Protein AF-A0A9E2JC74-F1 (afdb_monomer_lite)

Foldseek 3Di:
DVVVLVVLLVVLVVQLVVLCPDPALSSLVSLVSQLVNLVSQLVVCVVVVVVVSNVVSVVSNVVSVVSNCCAPVPPDQCSDNVSVVVVVVVD

Sequence (91 aa):
MEPVIQVAILLSSAAAIWLVGRKEPWRRWGFIVGFLGQPFWIFDSWRHEQWGIVALSIWFVYSYGQGVWNFWVKPVGWMDPKGFAANERRR

Structure (mmCIF, N/CA/C/O backbone):
data_AF-A0A9E2JC74-F1
#
_entry.id   AF-A0A9E2JC74-F1
#
loop_
_atom_site.group_PDB
_atom_site.id
_atom_site.type_symbol
_atom_site.label_atom_id
_atom_site.label_alt_id
_atom_site.label_comp_id
_atom_site.label_asym_id
_atom_site.label_entity_id
_atom_site.label_seq_id
_atom_site.pdbx_PDB_ins_code
_atom_site.Cartn_x
_atom_site.Cartn_y
_atom_site.Cartn_z
_atom_site.occupancy
_atom_site.B_iso_or_equiv
_atom_site.auth_seq_id
_atom_site.auth_comp_id
_atom_site.auth_asym_id
_atom_site.auth_atom_id
_atom_site.pdbx_PDB_model_num
ATOM 1 N N . MET A 1 1 ? 3.539 -5.851 -22.406 1.00 61.94 1 MET A N 1
ATOM 2 C CA . MET A 1 1 ? 3.188 -6.230 -21.018 1.00 61.94 1 MET A CA 1
ATOM 3 C C . MET A 1 1 ? 3.101 -5.011 -20.099 1.00 61.94 1 MET A C 1
ATOM 5 O O . MET A 1 1 ? 2.255 -5.030 -19.219 1.00 61.94 1 MET A O 1
ATOM 9 N N . GLU A 1 2 ? 3.864 -3.940 -20.360 1.00 72.25 2 GLU A N 1
ATOM 10 C CA . GLU A 1 2 ? 3.805 -2.649 -19.637 1.00 72.25 2 GLU A CA 1
ATOM 11 C C . GLU A 1 2 ? 2.395 -2.132 -19.279 1.00 72.25 2 GLU A C 1
ATOM 13 O O . GLU A 1 2 ? 2.171 -1.812 -18.112 1.00 72.25 2 GLU A O 1
ATOM 18 N N . PRO A 1 3 ? 1.391 -2.128 -20.187 1.00 87.69 3 PRO A N 1
ATOM 19 C CA . PRO A 1 3 ? 0.089 -1.541 -19.858 1.00 87.69 3 PRO A CA 1
ATOM 20 C C . PRO A 1 3 ? -0.640 -2.274 -18.725 1.00 87.69 3 PRO A C 1
ATOM 22 O O . PRO A 1 3 ? -1.370 -1.659 -17.956 1.00 87.69 3 PRO A O 1
ATOM 25 N N . VAL A 1 4 ? -0.430 -3.589 -18.589 1.00 92.12 4 VAL A N 1
ATOM 26 C CA . VAL A 1 4 ? -1.069 -4.395 -17.535 1.00 92.12 4 VAL A CA 1
ATOM 27 C C . VAL A 1 4 ? -0.497 -4.037 -16.164 1.00 92.12 4 VAL A C 1
ATOM 29 O O . VAL A 1 4 ? -1.253 -3.917 -15.203 1.00 92.12 4 VAL A O 1
ATOM 32 N N . ILE A 1 5 ? 0.819 -3.820 -16.076 1.00 91.81 5 ILE A N 1
ATOM 33 C CA . ILE A 1 5 ? 1.492 -3.419 -14.833 1.00 91.81 5 ILE A CA 1
ATOM 34 C C . ILE A 1 5 ? 1.076 -2.001 -14.444 1.00 91.81 5 ILE A C 1
ATOM 36 O O . ILE A 1 5 ? 0.732 -1.772 -13.289 1.00 91.81 5 ILE A O 1
ATOM 40 N N . GLN A 1 6 ? 1.003 -1.076 -15.402 1.00 92.44 6 GLN A N 1
ATOM 41 C CA . GLN A 1 6 ? 0.537 0.291 -15.156 1.00 92.44 6 GLN A CA 1
ATOM 42 C C . GLN A 1 6 ? -0.918 0.331 -14.671 1.00 92.44 6 GLN A C 1
ATOM 44 O O . GLN A 1 6 ?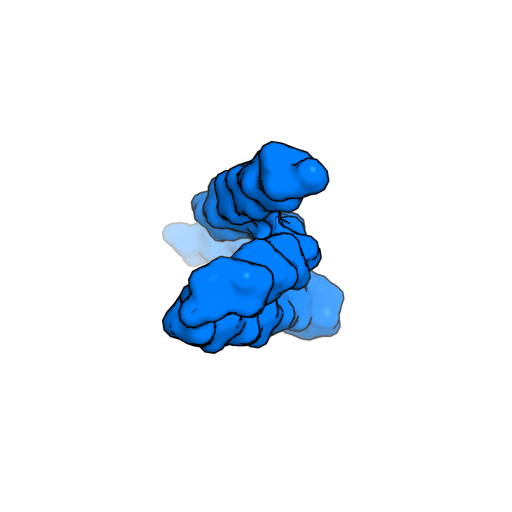 -1.235 1.049 -13.723 1.00 92.44 6 GLN A O 1
ATOM 49 N N . VAL A 1 7 ? -1.802 -0.482 -15.261 1.00 95.88 7 VAL A N 1
ATOM 50 C CA . VAL A 1 7 ? -3.187 -0.629 -14.786 1.00 95.88 7 VAL A CA 1
ATOM 51 C C . VAL A 1 7 ? -3.221 -1.242 -13.384 1.00 95.88 7 VAL A C 1
ATOM 53 O O . VAL A 1 7 ? -3.961 -0.755 -12.530 1.00 95.88 7 VAL A O 1
ATOM 56 N N . ALA A 1 8 ? -2.402 -2.260 -13.105 1.00 94.25 8 ALA A N 1
ATOM 57 C CA . ALA A 1 8 ? -2.304 -2.847 -11.769 1.00 94.25 8 ALA A CA 1
ATOM 58 C C . ALA A 1 8 ? -1.814 -1.822 -10.732 1.00 94.25 8 ALA A C 1
ATOM 60 O O . ALA A 1 8 ? -2.397 -1.713 -9.651 1.00 94.25 8 ALA A O 1
ATOM 61 N N . ILE A 1 9 ? -0.799 -1.026 -11.072 1.00 95.38 9 ILE A N 1
ATOM 62 C CA . ILE A 1 9 ? -0.282 0.076 -10.256 1.00 95.38 9 ILE A CA 1
ATOM 63 C C . ILE A 1 9 ? -1.381 1.103 -9.987 1.00 95.38 9 ILE A C 1
ATOM 65 O O . ILE A 1 9 ? -1.626 1.436 -8.827 1.00 95.38 9 ILE A O 1
ATOM 69 N N . LEU A 1 10 ? -2.074 1.569 -11.027 1.00 96.88 10 LEU A N 1
ATOM 70 C CA . LEU A 1 10 ? -3.133 2.568 -10.912 1.00 96.88 10 LEU A CA 1
ATOM 71 C C . LEU A 1 10 ? -4.255 2.080 -9.994 1.00 96.88 10 LEU A C 1
ATOM 73 O O . LEU A 1 10 ? -4.602 2.758 -9.027 1.00 96.88 10 LEU A O 1
ATOM 77 N N . LEU A 1 11 ? -4.804 0.895 -10.276 1.00 97.12 11 LEU A N 1
ATOM 78 C CA . LEU A 1 11 ? -5.938 0.352 -9.534 1.00 97.12 11 LEU A CA 1
ATOM 79 C C . LEU A 1 11 ? -5.565 0.041 -8.084 1.00 97.12 11 LEU A C 1
ATOM 81 O O . LEU A 1 11 ? -6.303 0.426 -7.178 1.00 97.12 11 LEU A O 1
ATOM 85 N N . SER A 1 12 ? -4.419 -0.605 -7.847 1.00 95.69 12 SER A N 1
ATOM 86 C CA . SER A 1 12 ? -3.978 -0.927 -6.485 1.00 95.69 12 SER A CA 1
ATOM 87 C C . SER A 1 12 ? -3.659 0.332 -5.679 1.00 95.69 12 SER A C 1
ATOM 89 O O . SER A 1 12 ? -4.097 0.444 -4.537 1.00 95.69 12 SER A O 1
ATOM 91 N N . SER A 1 13 ? -2.981 1.320 -6.269 1.00 95.25 13 SER A N 1
ATOM 92 C CA . SER A 1 13 ? -2.613 2.559 -5.571 1.00 95.25 13 SER A CA 1
ATOM 93 C C . SER A 1 13 ? -3.835 3.418 -5.261 1.00 95.25 13 SER A C 1
ATOM 95 O O . SER A 1 13 ? -4.004 3.860 -4.124 1.00 95.25 13 SER A O 1
ATOM 97 N N . ALA A 1 14 ? -4.722 3.617 -6.242 1.00 96.81 14 ALA A N 1
ATOM 98 C CA . ALA A 1 14 ? -5.937 4.401 -6.051 1.00 96.81 14 ALA A CA 1
ATOM 99 C C . ALA A 1 14 ? -6.859 3.751 -5.010 1.00 96.81 14 ALA A C 1
ATOM 101 O O . ALA A 1 14 ? -7.319 4.426 -4.088 1.00 96.81 14 ALA A O 1
ATOM 102 N N . ALA A 1 15 ? -7.076 2.433 -5.105 1.00 96.38 15 ALA A N 1
ATOM 103 C CA . ALA A 1 15 ? -7.898 1.702 -4.149 1.00 96.38 15 ALA A CA 1
ATOM 104 C C . ALA A 1 15 ? -7.286 1.698 -2.741 1.00 96.38 15 ALA A C 1
ATOM 106 O O . ALA A 1 15 ? -8.014 1.899 -1.769 1.00 96.38 15 ALA A O 1
ATOM 107 N N . ALA A 1 16 ? -5.967 1.513 -2.613 1.00 96.75 16 ALA A N 1
ATOM 108 C CA . ALA A 1 16 ? -5.278 1.526 -1.325 1.00 96.75 16 ALA A CA 1
ATOM 109 C C . ALA A 1 16 ? -5.455 2.864 -0.603 1.00 96.75 16 ALA A C 1
ATOM 111 O O . ALA A 1 16 ? -5.935 2.890 0.532 1.00 96.75 16 ALA A O 1
ATOM 112 N N . ILE A 1 17 ? -5.126 3.974 -1.269 1.00 96.50 17 ILE A N 1
ATOM 113 C CA . ILE A 1 17 ? -5.222 5.314 -0.679 1.00 96.50 17 ILE A CA 1
ATOM 114 C C . ILE A 1 17 ? -6.674 5.672 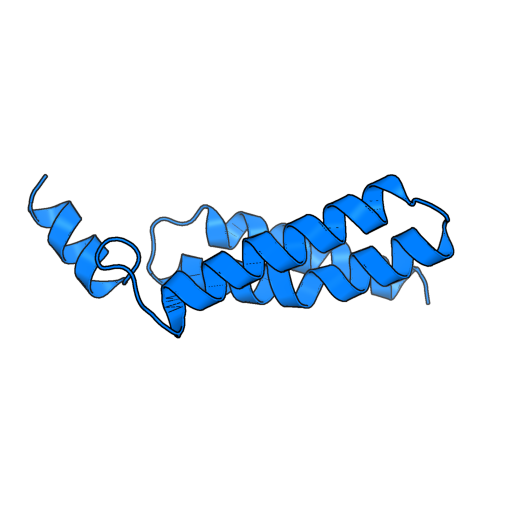-0.367 1.00 96.50 17 ILE A C 1
ATOM 116 O O . ILE A 1 17 ? -6.964 6.144 0.736 1.00 96.50 17 ILE A O 1
ATOM 120 N N . TRP A 1 18 ? -7.596 5.393 -1.295 1.00 96.69 18 TRP A N 1
ATOM 121 C CA . TRP A 1 18 ? -9.017 5.643 -1.074 1.00 96.69 18 TRP A CA 1
ATOM 122 C C . TRP A 1 18 ? -9.530 4.886 0.152 1.00 96.69 18 TRP A C 1
ATOM 124 O O . TRP A 1 18 ? -10.159 5.496 1.013 1.00 96.69 18 TRP A O 1
ATOM 134 N N . LEU A 1 19 ? -9.210 3.592 0.280 1.00 95.44 19 LEU A N 1
ATOM 135 C CA . LEU A 1 19 ? -9.602 2.781 1.433 1.00 95.44 19 LEU A CA 1
ATOM 136 C C . LEU A 1 19 ? -8.968 3.286 2.731 1.00 95.44 19 LEU A C 1
ATOM 138 O O . LEU A 1 19 ? -9.683 3.442 3.716 1.00 95.44 19 LEU A O 1
ATOM 142 N N . VAL A 1 20 ? -7.661 3.568 2.759 1.00 94.06 20 VAL A N 1
ATOM 143 C CA . VAL A 1 20 ? -6.971 4.032 3.980 1.00 94.06 20 VAL A CA 1
ATOM 144 C C . VAL A 1 20 ? -7.584 5.331 4.521 1.00 94.06 20 VAL A C 1
ATOM 146 O O . VAL A 1 20 ? -7.662 5.492 5.742 1.00 94.06 20 VAL A O 1
ATOM 149 N N . GLY A 1 21 ? -8.062 6.218 3.639 1.00 92.62 21 GLY A N 1
ATOM 150 C CA . GLY A 1 21 ? -8.720 7.479 3.999 1.00 92.62 21 GLY A CA 1
ATOM 151 C C . GLY A 1 21 ? -10.161 7.354 4.514 1.00 92.62 21 GLY A C 1
ATOM 152 O O . GLY A 1 21 ? -10.740 8.347 4.956 1.00 92.62 21 GLY A O 1
ATOM 153 N N . ARG A 1 22 ? -10.766 6.162 4.472 1.00 90.75 22 ARG A N 1
ATOM 154 C CA . ARG A 1 22 ? -12.134 5.930 4.960 1.00 90.75 22 ARG A CA 1
ATOM 155 C C . ARG A 1 22 ? -12.203 5.967 6.488 1.00 90.75 22 ARG A C 1
ATOM 157 O O . ARG A 1 22 ? -11.255 5.599 7.181 1.00 90.75 22 ARG A O 1
ATOM 164 N N . LYS A 1 23 ? -13.361 6.372 7.017 1.00 84.75 23 LYS A N 1
ATOM 165 C CA . LYS A 1 23 ? -13.667 6.286 8.459 1.00 84.75 23 LYS A CA 1
ATOM 166 C C . LYS A 1 23 ? -14.259 4.929 8.828 1.00 84.75 23 LYS A C 1
ATOM 168 O O . LYS A 1 23 ? -14.159 4.490 9.967 1.00 84.75 23 LYS A O 1
ATOM 173 N N . GLU A 1 24 ? -14.863 4.262 7.854 1.00 86.56 24 GLU A N 1
ATOM 174 C CA . GLU A 1 24 ? -15.545 2.994 8.033 1.00 86.56 24 GLU A CA 1
ATOM 175 C C . GLU A 1 24 ? -14.560 1.854 8.341 1.00 86.56 24 GLU A C 1
ATOM 177 O O . GLU A 1 24 ? -13.400 1.887 7.914 1.00 86.56 24 GLU A O 1
ATOM 182 N N . PRO A 1 25 ? -15.034 0.778 9.000 1.00 83.69 25 PRO A N 1
ATOM 183 C CA . PRO A 1 25 ? -14.235 -0.400 9.338 1.00 83.69 25 PRO A CA 1
ATOM 184 C C . PRO A 1 25 ? -13.443 -1.020 8.187 1.00 83.69 25 PRO A C 1
ATOM 186 O O . PRO A 1 25 ? -12.414 -1.657 8.415 1.00 83.69 25 PRO A O 1
ATOM 189 N N . TRP A 1 26 ? -13.908 -0.862 6.946 1.00 86.56 26 TRP A N 1
ATOM 190 C CA . TRP A 1 26 ? -13.239 -1.430 5.781 1.00 86.56 26 TRP A CA 1
ATOM 191 C C . TRP A 1 26 ? -11.935 -0.716 5.408 1.00 86.56 26 TRP A C 1
ATOM 193 O O . TRP A 1 26 ? -11.190 -1.252 4.592 1.00 86.56 26 TRP A O 1
ATOM 203 N N . ARG A 1 27 ? -11.595 0.427 6.028 1.00 91.00 27 ARG A N 1
ATOM 204 C CA . ARG A 1 27 ? -10.323 1.136 5.782 1.00 91.00 27 ARG A CA 1
ATOM 205 C C . ARG A 1 27 ? -9.085 0.249 5.914 1.00 91.00 27 ARG A C 1
ATOM 207 O O . ARG A 1 27 ? -8.093 0.438 5.217 1.00 91.00 27 ARG A O 1
ATOM 214 N N . ARG A 1 28 ? -9.168 -0.766 6.780 1.00 90.44 28 ARG A N 1
ATOM 215 C CA . ARG A 1 28 ? -8.107 -1.748 7.037 1.00 90.44 28 ARG A CA 1
ATOM 216 C C . ARG A 1 28 ? -7.702 -2.556 5.805 1.00 90.44 28 ARG A C 1
ATOM 218 O O . ARG A 1 28 ? -6.569 -3.021 5.729 1.00 90.44 28 ARG A O 1
ATOM 225 N N . TRP A 1 29 ? -8.615 -2.717 4.845 1.00 94.44 29 TRP A N 1
ATOM 226 C CA . TRP A 1 29 ? -8.328 -3.392 3.581 1.00 94.44 29 TRP A CA 1
ATOM 227 C C . TRP A 1 29 ? -7.397 -2.567 2.697 1.00 94.44 29 TRP A C 1
ATOM 229 O O . TRP A 1 29 ? -6.626 -3.146 1.940 1.00 94.44 29 TRP A O 1
ATOM 239 N N . GLY A 1 30 ? -7.389 -1.238 2.847 1.00 96.00 30 GLY A N 1
ATOM 240 C CA . GLY A 1 30 ? -6.483 -0.362 2.109 1.00 96.00 30 GLY A CA 1
ATOM 241 C C . GLY A 1 30 ? -5.014 -0.675 2.374 1.00 96.00 30 GLY A C 1
ATOM 242 O O . GLY A 1 30 ? -4.213 -0.643 1.446 1.00 96.00 30 GLY A O 1
ATOM 243 N N . PHE A 1 31 ? -4.670 -1.085 3.601 1.00 96.00 31 PHE A N 1
ATOM 244 C CA . PHE A 1 31 ? -3.310 -1.518 3.923 1.00 96.00 31 PHE A CA 1
ATOM 245 C C . PHE A 1 31 ? -2.926 -2.827 3.223 1.00 96.00 31 PHE A C 1
ATOM 247 O O . PHE A 1 31 ? -1.802 -2.949 2.753 1.00 96.00 31 PHE A O 1
ATOM 254 N N . ILE A 1 32 ? -3.857 -3.778 3.087 1.00 96.38 32 ILE A N 1
ATOM 255 C CA . ILE A 1 32 ? -3.613 -5.031 2.354 1.00 96.38 32 ILE A CA 1
ATOM 256 C C . ILE A 1 32 ? -3.446 -4.746 0.859 1.00 96.38 32 ILE A C 1
ATOM 258 O O . ILE A 1 32 ? -2.483 -5.206 0.250 1.00 96.38 32 ILE A O 1
ATOM 262 N N . VAL A 1 33 ? -4.355 -3.960 0.274 1.00 97.19 33 VAL A N 1
ATOM 263 C CA . VAL A 1 33 ? -4.298 -3.591 -1.148 1.00 97.19 33 VAL A CA 1
ATOM 264 C C . VAL A 1 33 ? -3.007 -2.832 -1.454 1.00 97.19 33 VAL A C 1
ATOM 266 O O . VAL A 1 33 ? -2.325 -3.152 -2.423 1.00 97.19 33 VAL A O 1
ATOM 269 N N . GLY A 1 34 ? -2.630 -1.879 -0.598 1.00 96.62 34 GLY A N 1
ATOM 270 C CA . GLY A 1 34 ? -1.390 -1.120 -0.736 1.00 96.62 34 GLY A CA 1
ATOM 271 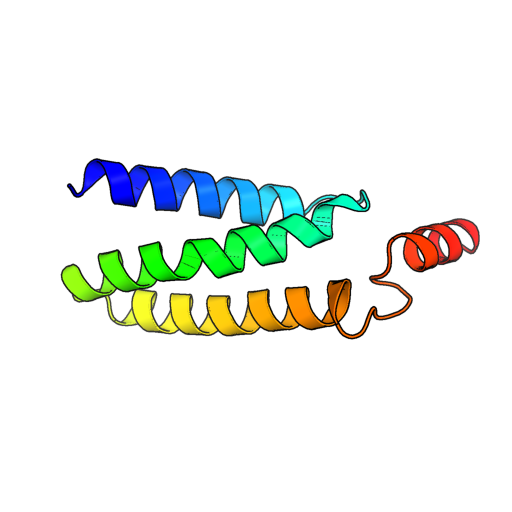C C . GLY A 1 34 ? -0.153 -2.007 -0.655 1.00 96.62 34 GLY A C 1
ATOM 272 O O . GLY A 1 34 ? 0.727 -1.883 -1.505 1.00 96.62 34 GLY A O 1
ATOM 273 N N . PHE A 1 35 ? -0.118 -2.938 0.305 1.00 97.06 35 PHE A N 1
ATOM 274 C CA . PHE A 1 35 ? 0.973 -3.899 0.480 1.00 97.06 35 PHE A CA 1
ATOM 275 C C . PHE A 1 35 ? 1.150 -4.800 -0.749 1.00 97.06 35 PHE A C 1
ATOM 277 O O . PHE A 1 35 ? 2.259 -4.927 -1.262 1.00 97.06 35 PHE A O 1
ATOM 284 N N . LEU A 1 36 ? 0.055 -5.370 -1.262 1.00 96.69 36 LEU A N 1
ATOM 285 C CA . LEU A 1 36 ? 0.067 -6.224 -2.456 1.00 96.69 36 LEU A CA 1
ATOM 286 C C . LEU A 1 36 ? 0.303 -5.443 -3.756 1.00 96.69 36 LEU A C 1
ATOM 288 O O . LEU A 1 36 ? 0.703 -6.035 -4.754 1.00 96.69 36 LEU A O 1
ATOM 292 N N . GLY A 1 37 ? 0.069 -4.128 -3.751 1.00 95.88 37 GLY A N 1
ATOM 293 C CA . GLY A 1 37 ? 0.353 -3.234 -4.871 1.00 95.88 37 GLY A CA 1
ATOM 294 C C . GLY A 1 37 ? 1.840 -2.899 -5.035 1.00 95.88 37 GLY A C 1
ATOM 295 O O . GLY A 1 37 ? 2.308 -2.692 -6.154 1.00 95.88 37 GLY A O 1
ATOM 296 N N . GLN A 1 38 ? 2.612 -2.872 -3.942 1.00 97.06 38 GLN A N 1
ATOM 297 C CA . GLN A 1 38 ? 4.024 -2.468 -3.987 1.00 97.06 38 GLN A CA 1
ATOM 298 C C . GLN A 1 38 ? 4.934 -3.353 -4.857 1.00 97.06 38 GLN A C 1
ATOM 300 O O . GLN A 1 38 ? 5.810 -2.791 -5.510 1.00 97.06 38 GLN A O 1
ATOM 305 N N . PRO A 1 39 ? 4.761 -4.689 -4.948 1.00 96.62 39 PRO A N 1
ATOM 306 C CA . PRO A 1 39 ? 5.524 -5.511 -5.886 1.00 96.62 39 PRO A CA 1
ATOM 307 C C . PRO A 1 39 ? 5.460 -5.020 -7.338 1.00 96.62 39 PRO A C 1
ATOM 309 O O . PRO A 1 39 ? 6.466 -5.098 -8.039 1.00 96.62 39 PRO A O 1
ATOM 312 N N . PHE A 1 40 ? 4.320 -4.471 -7.781 1.00 95.75 40 PHE A N 1
ATOM 313 C CA . PHE A 1 40 ? 4.192 -3.912 -9.131 1.00 95.75 40 PHE A CA 1
ATOM 314 C C . PHE A 1 40 ? 5.021 -2.638 -9.294 1.00 95.75 40 PHE A C 1
ATOM 316 O O . PHE A 1 40 ? 5.747 -2.515 -10.276 1.00 95.75 40 PHE A O 1
ATOM 323 N N . TRP A 1 41 ? 4.974 -1.738 -8.308 1.00 95.75 41 TRP A N 1
ATOM 324 C CA . TRP A 1 41 ? 5.815 -0.540 -8.286 1.00 95.75 41 TRP A CA 1
ATOM 325 C C . TRP A 1 41 ? 7.304 -0.877 -8.269 1.00 95.75 41 TRP A C 1
ATOM 327 O O . TRP A 1 41 ? 8.066 -0.280 -9.024 1.00 95.75 41 TRP A O 1
ATOM 337 N N . ILE A 1 42 ? 7.727 -1.845 -7.450 1.00 96.56 42 ILE A N 1
ATOM 338 C CA . ILE A 1 42 ? 9.129 -2.280 -7.377 1.00 96.56 42 ILE A CA 1
ATOM 339 C C . ILE A 1 42 ? 9.573 -2.864 -8.718 1.00 96.56 42 ILE A C 1
ATOM 341 O O . ILE A 1 42 ? 10.633 -2.496 -9.212 1.00 96.56 42 ILE A O 1
ATOM 345 N N . PHE A 1 43 ? 8.773 -3.749 -9.320 1.00 95.38 43 PHE A N 1
ATOM 346 C CA . PHE A 1 43 ? 9.113 -4.361 -10.603 1.00 95.38 43 PHE A CA 1
ATOM 347 C C . PHE A 1 43 ? 9.250 -3.318 -11.718 1.00 95.38 43 PHE A C 1
ATOM 349 O O . PHE A 1 43 ? 10.256 -3.313 -12.426 1.00 95.38 43 PHE A O 1
ATOM 356 N N . ASP A 1 44 ? 8.263 -2.428 -11.850 1.00 95.75 44 ASP A N 1
ATOM 357 C CA . ASP A 1 44 ? 8.243 -1.384 -12.877 1.00 95.75 44 ASP A CA 1
AT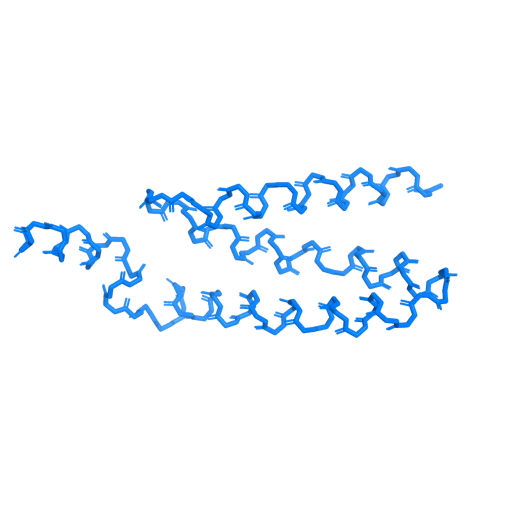OM 358 C C . ASP A 1 44 ? 9.402 -0.394 -12.701 1.00 95.75 44 ASP A C 1
ATOM 360 O O . ASP A 1 44 ? 10.188 -0.174 -13.622 1.00 95.75 44 ASP A O 1
ATOM 364 N N . SER A 1 45 ? 9.580 0.136 -11.489 1.00 96.38 45 SER A N 1
ATOM 365 C CA . SER A 1 45 ? 10.631 1.118 -11.207 1.00 96.38 45 SER A CA 1
ATOM 366 C C . SER A 1 45 ? 12.039 0.538 -11.303 1.00 96.38 45 SER A C 1
ATOM 368 O O . SER A 1 45 ? 12.939 1.229 -11.775 1.00 96.38 45 SER A O 1
ATOM 370 N N . TRP A 1 46 ? 12.243 -0.730 -10.930 1.00 96.44 46 TRP A N 1
ATOM 371 C CA . TRP A 1 46 ? 13.529 -1.406 -11.110 1.00 96.44 46 TRP A CA 1
ATOM 372 C C . TRP A 1 46 ? 13.883 -1.530 -12.592 1.00 96.44 46 TRP A C 1
ATOM 374 O O . TRP A 1 46 ? 15.011 -1.239 -12.983 1.00 96.44 46 TRP A O 1
ATOM 384 N N . ARG A 1 47 ? 12.925 -1.940 -13.435 1.00 95.44 47 ARG A N 1
ATOM 385 C CA . ARG A 1 47 ? 13.143 -2.072 -14.886 1.00 95.44 47 ARG A CA 1
ATOM 386 C C . ARG A 1 47 ? 13.475 -0.750 -15.571 1.00 95.44 47 ARG A C 1
ATOM 388 O O . ARG A 1 47 ? 14.205 -0.761 -16.555 1.00 95.44 47 ARG A O 1
ATOM 395 N N . HIS A 1 48 ? 12.953 0.353 -15.047 1.00 96.12 48 HIS A N 1
ATOM 396 C CA . HIS A 1 48 ? 13.187 1.701 -15.561 1.00 96.12 48 HIS A CA 1
ATOM 397 C C . HIS A 1 48 ? 14.304 2.454 -14.814 1.00 96.12 48 HIS A C 1
ATOM 399 O O . HIS A 1 48 ? 14.416 3.668 -14.962 1.00 96.12 48 HIS A O 1
ATOM 405 N N . GLU A 1 49 ? 15.104 1.759 -13.993 1.00 96.88 49 GLU A N 1
ATOM 406 C CA . GLU A 1 49 ? 16.232 2.321 -13.225 1.00 96.88 49 GLU A CA 1
ATOM 407 C C . GLU A 1 49 ? 15.847 3.493 -12.295 1.00 96.88 49 GLU A C 1
ATOM 409 O O . GLU A 1 49 ? 16.668 4.326 -11.907 1.00 96.88 49 GLU A O 1
ATOM 414 N N . GLN A 1 50 ? 14.582 3.548 -11.875 1.00 97.31 50 GLN A N 1
ATOM 415 C CA . GLN A 1 50 ? 14.046 4.571 -10.979 1.00 97.31 50 GLN A CA 1
ATOM 416 C C . GLN A 1 50 ? 14.299 4.196 -9.513 1.00 97.31 50 GLN A C 1
ATOM 418 O O . GLN A 1 50 ? 13.374 3.957 -8.734 1.00 97.31 50 GLN A O 1
ATOM 423 N N . TRP A 1 51 ? 15.568 4.165 -9.107 1.00 97.12 51 TRP A N 1
ATOM 424 C CA . TRP A 1 51 ? 15.991 3.712 -7.773 1.00 97.12 51 TRP A CA 1
ATOM 425 C C . TRP A 1 51 ? 15.343 4.474 -6.610 1.00 97.12 51 TRP A C 1
ATOM 427 O O . TRP A 1 51 ? 15.060 3.886 -5.566 1.00 97.12 51 TRP A O 1
ATOM 437 N N . GLY A 1 52 ? 15.045 5.765 -6.797 1.00 98.06 52 GLY A N 1
ATOM 438 C CA . GLY A 1 52 ? 14.298 6.552 -5.813 1.00 98.06 52 GLY A CA 1
ATOM 439 C C . GLY A 1 52 ? 12.887 6.002 -5.565 1.00 98.06 52 GLY A C 1
ATOM 440 O O . GLY A 1 52 ? 12.448 5.920 -4.419 1.00 98.06 52 GLY A O 1
ATOM 441 N N . ILE A 1 53 ? 12.204 5.551 -6.621 1.00 97.56 53 ILE A N 1
ATOM 442 C CA . ILE A 1 53 ? 10.875 4.934 -6.527 1.00 97.56 53 ILE A CA 1
ATOM 443 C C . ILE A 1 53 ? 10.971 3.519 -5.954 1.00 97.56 53 ILE A C 1
ATOM 445 O O . ILE A 1 53 ? 10.117 3.141 -5.153 1.00 97.56 53 ILE A O 1
ATOM 449 N N . VAL A 1 54 ? 12.028 2.761 -6.267 1.00 97.69 54 VAL A N 1
ATOM 450 C CA . VAL A 1 54 ? 12.281 1.452 -5.638 1.00 97.69 54 VAL A CA 1
ATOM 451 C C . VAL A 1 54 ? 12.403 1.606 -4.118 1.00 97.69 54 VAL A C 1
ATOM 453 O O . VAL A 1 54 ? 11.703 0.922 -3.368 1.00 97.69 54 VAL A O 1
ATOM 456 N N . ALA A 1 55 ? 13.233 2.543 -3.649 1.00 98.38 55 ALA A N 1
ATOM 457 C CA . ALA A 1 55 ? 13.407 2.817 -2.222 1.00 98.38 55 ALA A CA 1
ATOM 458 C C . ALA A 1 55 ? 12.095 3.269 -1.555 1.00 98.38 55 ALA A C 1
ATOM 460 O O . ALA A 1 55 ? 11.743 2.782 -0.478 1.00 98.38 55 ALA A O 1
ATOM 461 N N . LEU A 1 56 ? 11.335 4.148 -2.217 1.00 98.12 56 LEU A N 1
ATOM 462 C CA . LEU A 1 56 ? 10.026 4.593 -1.737 1.00 98.12 56 LEU A CA 1
ATOM 463 C C . LEU A 1 56 ? 9.024 3.434 -1.643 1.00 98.12 56 LEU A C 1
ATOM 465 O O . LEU A 1 56 ? 8.291 3.322 -0.663 1.00 98.12 56 LEU A O 1
ATOM 469 N N . SER A 1 57 ? 9.023 2.539 -2.627 1.00 97.62 57 SER A N 1
ATOM 470 C CA . SER A 1 57 ? 8.127 1.383 -2.655 1.00 97.62 57 SER A CA 1
ATOM 471 C C . SER A 1 57 ? 8.449 0.405 -1.525 1.00 97.62 57 SER A C 1
ATOM 473 O O . SER A 1 57 ? 7.541 -0.094 -0.868 1.00 97.62 57 SER A O 1
ATOM 475 N N . ILE A 1 58 ? 9.733 0.187 -1.213 1.00 98.06 58 ILE A N 1
ATOM 476 C CA . ILE A 1 58 ? 10.160 -0.596 -0.039 1.00 98.06 58 ILE A CA 1
ATOM 477 C C . ILE A 1 58 ? 9.670 0.059 1.261 1.00 98.06 58 ILE A C 1
ATOM 479 O O . ILE A 1 58 ? 9.136 -0.619 2.143 1.00 98.06 58 ILE A O 1
ATOM 483 N N . TRP A 1 59 ? 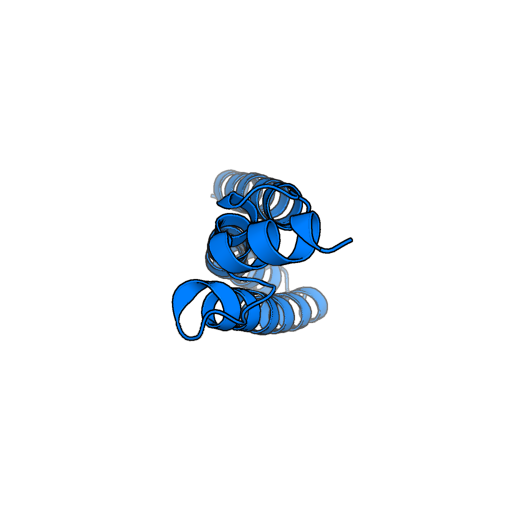9.791 1.384 1.376 1.00 98.38 59 TRP A N 1
ATOM 484 C CA . TRP A 1 59 ? 9.260 2.118 2.526 1.00 98.38 59 TRP A CA 1
ATOM 485 C C . TRP A 1 59 ? 7.737 1.973 2.659 1.00 98.38 59 TRP A C 1
ATOM 487 O O . TRP A 1 59 ? 7.202 1.822 3.764 1.00 98.38 59 TRP A O 1
ATOM 497 N N . PHE A 1 60 ? 7.020 1.961 1.537 1.00 97.06 60 PHE A N 1
ATOM 498 C CA . PHE A 1 60 ? 5.587 1.704 1.514 1.00 97.06 60 PHE A CA 1
ATOM 499 C C . PHE A 1 60 ? 5.242 0.257 1.860 1.00 97.06 60 PHE A C 1
ATOM 501 O O . PHE A 1 60 ? 4.285 0.060 2.604 1.00 97.06 60 PHE A O 1
ATOM 508 N N . VAL A 1 61 ? 6.020 -0.745 1.436 1.00 97.94 61 VAL A N 1
ATOM 509 C CA . VAL A 1 61 ? 5.850 -2.142 1.890 1.00 97.94 61 VAL A CA 1
ATOM 510 C C . VAL A 1 61 ? 5.899 -2.195 3.413 1.00 97.94 61 VAL A C 1
ATOM 512 O O . VAL A 1 61 ? 5.002 -2.759 4.038 1.00 97.94 61 VAL A O 1
ATOM 515 N N . TYR A 1 62 ? 6.904 -1.559 4.019 1.00 98.06 62 TYR A N 1
ATOM 516 C CA . TYR A 1 62 ? 7.025 -1.493 5.473 1.00 98.06 62 TYR A CA 1
ATOM 517 C C . TYR A 1 62 ? 5.822 -0.786 6.114 1.00 98.06 62 TYR A C 1
ATOM 519 O O . TYR A 1 62 ? 5.190 -1.331 7.017 1.00 98.06 62 TYR A O 1
ATOM 527 N N . SER A 1 63 ? 5.462 0.399 5.617 1.00 97.00 63 SER A N 1
ATOM 528 C CA . SER A 1 63 ? 4.375 1.217 6.171 1.00 97.00 63 SER A CA 1
ATOM 529 C C . SER A 1 63 ? 3.005 0.534 6.058 1.00 97.00 63 SER A C 1
ATOM 531 O O . SER A 1 63 ? 2.233 0.510 7.020 1.00 97.00 63 SER A O 1
ATOM 533 N N . TYR A 1 64 ? 2.703 -0.075 4.908 1.00 97.06 64 TYR A N 1
ATOM 534 C CA . TYR A 1 64 ? 1.492 -0.870 4.727 1.00 97.06 64 TYR A CA 1
ATOM 535 C C . TYR A 1 64 ? 1.522 -2.138 5.584 1.00 97.06 64 TYR A C 1
ATOM 537 O O . TYR A 1 64 ? 0.510 -2.465 6.198 1.00 97.06 64 TYR A O 1
ATOM 545 N N . GLY A 1 65 ? 2.678 -2.796 5.710 1.00 96.81 65 GLY A N 1
ATOM 546 C CA . GLY A 1 65 ? 2.875 -3.947 6.592 1.00 96.81 65 GLY A CA 1
ATOM 547 C C . GLY A 1 65 ? 2.598 -3.623 8.063 1.00 96.81 65 GLY A C 1
ATOM 548 O O . GLY A 1 65 ? 1.886 -4.373 8.729 1.00 96.81 65 GLY A O 1
ATOM 549 N N . GLN A 1 66 ? 3.063 -2.469 8.553 1.00 95.12 66 GLN A N 1
ATOM 550 C CA . GLN A 1 66 ? 2.727 -1.957 9.889 1.00 95.12 66 GLN A CA 1
ATOM 551 C C . GLN A 1 66 ? 1.214 -1.770 10.052 1.00 95.12 66 GLN A C 1
ATOM 553 O O . GLN A 1 66 ? 0.636 -2.183 11.057 1.00 95.12 66 GLN A O 1
ATOM 558 N N . GLY A 1 67 ? 0.545 -1.203 9.046 1.00 93.06 67 GLY A N 1
ATOM 559 C CA . GLY A 1 67 ? -0.913 -1.096 9.031 1.00 93.06 67 GLY A CA 1
A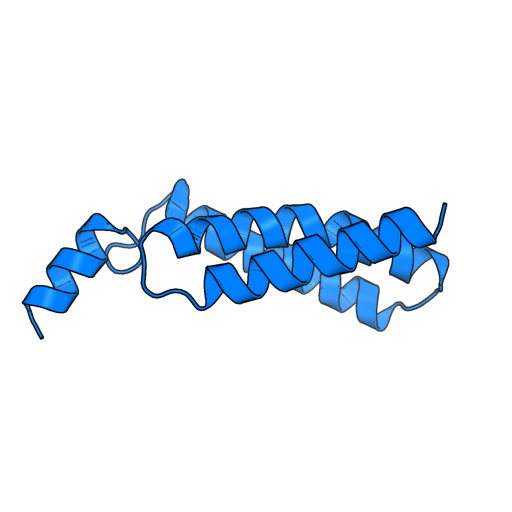TOM 560 C C . GLY A 1 67 ? -1.605 -2.460 9.085 1.00 93.06 67 GLY A C 1
ATOM 561 O O . GLY A 1 67 ? -2.496 -2.663 9.906 1.00 93.06 67 GLY A O 1
ATOM 562 N N . VAL A 1 68 ? -1.166 -3.430 8.278 1.00 94.44 68 VAL A N 1
ATOM 563 C CA . VAL A 1 68 ? -1.708 -4.797 8.311 1.00 94.44 68 VAL A CA 1
ATOM 564 C C . VAL A 1 68 ? -1.533 -5.411 9.701 1.00 94.44 68 VAL A C 1
ATOM 566 O O . VAL A 1 68 ? -2.500 -5.915 10.272 1.00 94.44 68 VAL A O 1
ATOM 569 N N . TRP A 1 69 ? -0.342 -5.305 10.289 1.00 93.44 69 TRP A N 1
ATOM 570 C CA . TRP A 1 69 ? -0.064 -5.811 11.631 1.00 93.44 69 TRP A CA 1
ATOM 571 C C . TRP A 1 69 ? -0.989 -5.191 12.687 1.00 93.44 69 TRP A C 1
ATOM 573 O O . TRP A 1 69 ? -1.615 -5.915 13.462 1.00 93.44 69 TRP A O 1
ATOM 583 N N . ASN A 1 70 ? -1.143 -3.866 12.669 1.00 91.31 70 ASN A N 1
ATOM 584 C CA . ASN A 1 70 ? -1.921 -3.120 13.660 1.00 91.31 70 ASN A CA 1
ATOM 585 C C . ASN A 1 70 ? -3.441 -3.295 13.539 1.00 91.31 70 ASN A C 1
ATOM 587 O O . ASN A 1 70 ? -4.151 -3.017 14.504 1.00 91.31 70 ASN A O 1
ATOM 591 N N . PHE A 1 71 ? -3.954 -3.722 12.382 1.00 89.06 71 PHE A N 1
ATOM 592 C CA . PHE A 1 71 ? -5.388 -3.963 12.172 1.00 89.06 71 PHE A CA 1
ATOM 593 C C . PHE A 1 71 ? -5.780 -5.444 12.228 1.00 89.06 71 PHE A C 1
ATOM 595 O O . PHE A 1 71 ? -6.922 -5.745 12.576 1.00 89.06 71 PHE A O 1
ATOM 602 N N . TRP A 1 72 ? -4.874 -6.357 11.865 1.00 87.88 72 TRP A N 1
ATOM 603 C CA . TRP A 1 72 ? -5.201 -7.774 11.676 1.00 87.88 72 TRP A CA 1
ATOM 604 C C . TRP A 1 72 ? -4.485 -8.714 12.642 1.00 87.88 72 TRP A C 1
ATOM 606 O O . TRP A 1 72 ? -5.089 -9.692 13.068 1.00 87.88 72 TRP A O 1
ATOM 616 N N . VAL A 1 73 ? -3.230 -8.434 13.007 1.00 88.69 73 VAL A N 1
ATOM 617 C CA . VAL A 1 73 ? -2.436 -9.337 13.860 1.00 88.69 73 VAL A CA 1
ATOM 618 C C . VAL A 1 73 ? -2.526 -8.933 15.326 1.00 88.69 73 VAL A C 1
ATOM 620 O O . VAL A 1 73 ? -2.826 -9.754 16.188 1.00 88.69 73 VAL A O 1
ATOM 623 N N . LYS A 1 74 ? -2.309 -7.649 15.614 1.00 87.25 74 LYS A N 1
ATOM 624 C CA . LYS A 1 74 ? -2.427 -7.075 16.954 1.00 87.25 74 LYS A CA 1
ATOM 625 C C . LYS A 1 74 ? -3.297 -5.819 16.891 1.00 87.25 74 LYS A C 1
ATOM 627 O O . LYS A 1 74 ? -2.748 -4.716 16.899 1.00 87.25 74 LYS A O 1
ATOM 632 N N . PRO A 1 75 ? -4.635 -5.979 16.814 1.00 81.75 75 PRO A N 1
ATOM 633 C CA . PRO A 1 75 ? -5.567 -4.863 16.738 1.00 81.75 75 PRO A CA 1
ATOM 634 C C . PRO A 1 75 ? -5.315 -3.856 17.861 1.00 81.75 75 PRO A C 1
ATOM 636 O O . PRO A 1 75 ? -5.518 -4.149 19.040 1.00 81.75 75 PRO A O 1
ATOM 639 N N . VAL A 1 76 ? -4.845 -2.663 17.505 1.00 79.25 76 VAL A N 1
ATOM 640 C CA . VAL A 1 76 ? -4.718 -1.560 18.463 1.00 79.25 76 VAL A CA 1
ATOM 641 C C . VAL A 1 76 ? -6.126 -1.049 18.750 1.00 79.25 76 VAL A C 1
ATOM 643 O O . VAL A 1 76 ? -6.887 -0.824 17.816 1.00 79.25 76 VAL A O 1
ATOM 646 N N . GLY A 1 77 ? -6.500 -0.856 20.018 1.00 73.25 77 GLY A N 1
ATOM 647 C CA . GLY A 1 77 ? -7.901 -0.628 20.406 1.00 73.25 77 GLY A CA 1
ATOM 648 C C . GLY A 1 77 ? -8.625 0.485 19.632 1.00 73.25 77 GLY A C 1
ATOM 649 O O . GLY A 1 77 ? -9.781 0.322 19.277 1.00 73.25 77 GLY A O 1
ATOM 650 N N . TRP A 1 78 ? -7.961 1.591 19.292 1.00 70.06 78 TRP A N 1
ATOM 651 C CA . TRP A 1 78 ? -8.564 2.668 18.488 1.00 70.06 78 TRP A CA 1
ATOM 652 C C . TRP A 1 78 ? -8.483 2.447 16.964 1.00 70.06 78 TRP A C 1
ATOM 654 O O . TRP A 1 78 ? -9.114 3.186 16.210 1.00 70.06 78 TRP A O 1
ATOM 664 N N . MET A 1 79 ? -7.714 1.456 16.505 1.00 72.50 79 MET A N 1
ATOM 665 C CA . MET A 1 79 ? -7.671 0.988 15.114 1.00 72.50 79 MET A CA 1
ATOM 666 C C . MET A 1 79 ? -8.637 -0.185 14.862 1.00 72.50 79 MET A C 1
ATOM 668 O O . MET A 1 79 ? -9.104 -0.352 13.740 1.00 72.50 79 MET A O 1
ATOM 672 N N . ASP A 1 80 ? -8.985 -0.986 15.873 1.00 76.19 80 ASP A N 1
ATOM 673 C CA . ASP A 1 80 ? -10.031 -2.010 15.756 1.00 76.19 80 ASP A CA 1
ATOM 674 C C . ASP A 1 80 ? -11.383 -1.342 15.432 1.00 76.19 80 ASP A C 1
ATOM 676 O O . ASP A 1 80 ? -11.799 -0.453 16.177 1.00 76.19 80 ASP A O 1
ATOM 680 N N . PRO A 1 81 ? -12.118 -1.772 14.386 1.00 72.06 81 PRO A N 1
ATOM 681 C CA . PRO A 1 81 ? -13.491 -1.339 14.131 1.00 72.06 81 PRO A CA 1
ATOM 682 C C . PRO A 1 81 ? -14.389 -1.255 15.370 1.00 72.06 81 PRO A C 1
ATOM 684 O O . PRO A 1 81 ? -15.161 -0.307 15.519 1.00 72.06 81 PRO A O 1
ATOM 687 N N . LYS A 1 82 ? -14.290 -2.241 16.269 1.00 71.44 82 LYS A N 1
ATOM 688 C CA . LYS A 1 82 ? -15.115 -2.294 17.481 1.00 71.44 82 LYS A CA 1
ATOM 689 C C . LYS A 1 82 ? -14.693 -1.233 18.492 1.00 71.44 82 LYS A C 1
ATOM 691 O O . LYS A 1 82 ? -15.548 -0.577 19.088 1.00 71.44 82 LYS A O 1
ATOM 696 N N . GLY A 1 83 ? -13.388 -1.047 18.673 1.00 70.50 83 GLY A N 1
ATOM 697 C CA . GLY A 1 83 ? -12.860 -0.055 19.601 1.00 70.50 83 GLY A CA 1
ATOM 698 C C . GLY A 1 83 ? -12.920 1.378 19.060 1.00 70.50 83 GLY A C 1
ATOM 699 O O . GLY A 1 83 ? -13.154 2.297 19.842 1.00 70.50 83 GLY A O 1
ATOM 700 N N . PHE A 1 84 ? -12.868 1.584 17.740 1.00 71.44 84 PHE A N 1
ATOM 701 C CA . PHE A 1 84 ? -13.146 2.875 17.103 1.00 71.44 84 PHE A CA 1
ATOM 702 C C . PHE A 1 84 ? -14.582 3.334 17.389 1.00 71.44 84 PHE A C 1
ATOM 704 O O . PHE A 1 84 ? -14.776 4.420 17.929 1.00 71.44 84 PHE A O 1
ATOM 711 N N . ALA A 1 85 ? -15.581 2.474 17.151 1.00 71.12 85 ALA A N 1
ATOM 712 C CA . ALA A 1 85 ? -16.985 2.782 17.445 1.00 71.12 85 ALA A CA 1
ATOM 713 C C . ALA A 1 85 ? -17.262 2.972 18.951 1.00 71.12 85 ALA A C 1
ATOM 715 O O . ALA A 1 85 ? -18.177 3.694 19.349 1.00 71.12 85 ALA A O 1
ATOM 716 N N . ALA A 1 86 ? -16.501 2.306 19.825 1.00 72.12 86 ALA A N 1
ATOM 717 C CA . ALA A 1 86 ? -16.568 2.538 21.267 1.00 72.12 86 ALA A CA 1
ATOM 718 C C . ALA A 1 86 ? -15.947 3.886 21.678 1.00 72.12 86 ALA A C 1
ATOM 720 O O . ALA A 1 86 ? -16.461 4.531 22.588 1.00 72.12 86 ALA A O 1
ATOM 721 N N . ASN A 1 87 ? -14.874 4.317 21.008 1.00 70.19 87 ASN A N 1
ATOM 722 C CA . ASN A 1 87 ? -14.196 5.588 21.257 1.00 70.19 87 ASN A CA 1
ATOM 723 C C . ASN A 1 87 ? -14.977 6.791 20.700 1.00 70.19 87 ASN A C 1
ATOM 725 O O . ASN A 1 87 ? -15.066 7.810 21.373 1.00 70.19 87 ASN A O 1
ATOM 729 N N . GLU A 1 88 ? -15.585 6.670 19.515 1.00 70.19 88 GLU A N 1
ATOM 730 C CA . GLU A 1 88 ? -16.439 7.721 18.934 1.00 70.19 88 GLU A CA 1
ATOM 731 C C . GLU A 1 88 ? -17.647 8.031 19.823 1.00 70.19 88 GLU A C 1
ATOM 733 O O . GLU A 1 88 ? -17.971 9.190 20.018 1.00 70.19 88 GLU A O 1
ATOM 738 N N . ARG A 1 89 ? -18.257 7.014 20.447 1.00 71.81 89 ARG A N 1
ATOM 739 C CA . ARG A 1 89 ? -19.378 7.193 21.389 1.00 71.81 89 ARG A CA 1
ATOM 740 C C . ARG A 1 89 ? -19.001 7.871 22.711 1.00 71.81 89 ARG A C 1
ATOM 742 O O . ARG A 1 89 ? -19.894 8.206 23.482 1.00 71.81 89 ARG A O 1
ATOM 749 N N . ARG A 1 90 ? -17.706 8.000 23.019 1.00 72.44 90 ARG A N 1
ATOM 750 C CA . ARG A 1 90 ? -17.203 8.666 24.234 1.00 72.44 90 ARG A CA 1
ATOM 751 C C . ARG A 1 90 ? -16.799 10.126 24.000 1.00 72.44 90 ARG A C 1
ATOM 753 O O . ARG A 1 90 ? -16.462 10.791 24.975 1.00 72.44 90 ARG A O 1
ATOM 760 N N . ARG A 1 91 ? -16.764 10.583 22.747 1.00 67.75 91 ARG A N 1
ATOM 761 C CA . ARG A 1 91 ? -16.467 11.969 22.362 1.00 67.75 91 ARG A CA 1
ATOM 762 C C . ARG A 1 91 ? -17.755 12.708 22.043 1.00 67.75 91 ARG A C 1
ATOM 764 O O . ARG A 1 91 ? -17.753 13.933 22.270 1.00 67.75 91 ARG A O 1
#

pLDDT: mean 89.94, std 9.9, range [61.94, 98.38]

Radius of gyration: 15.31 Å; chains: 1; bounding box: 36×21×45 Å

Secondary structure (DSSP, 8-state):
-HHHHHHHHHHHHHHHHHHHT-SSGGGHHHHHHHHHHHHHHHHHHHHTT-HHHHHHHHHHHHHHHHHHIIIIIS--TTTSHHHHHHHHTT-